Protein AF-A0AAE3KUB5-F1 (afdb_monomer_lite)

Structure (mmCIF, N/CA/C/O backbone):
data_AF-A0AAE3KUB5-F1
#
_entry.id   AF-A0AAE3KUB5-F1
#
loop_
_atom_site.group_PDB
_atom_site.id
_atom_site.type_symbol
_atom_site.label_atom_id
_atom_site.label_alt_id
_atom_site.label_comp_id
_atom_site.label_asym_id
_atom_site.label_entity_id
_atom_site.label_seq_id
_atom_site.pdbx_PDB_ins_code
_atom_site.Cartn_x
_atom_site.Cartn_y
_atom_site.Cartn_z
_atom_site.occupancy
_atom_site.B_iso_or_equiv
_atom_site.auth_seq_id
_atom_site.auth_comp_id
_atom_site.auth_asym_id
_atom_site.auth_atom_id
_atom_site.pdbx_PDB_model_num
ATOM 1 N N . MET A 1 1 ? 2.198 2.811 -78.003 1.00 44.25 1 MET A N 1
ATOM 2 C CA . MET A 1 1 ? 2.535 2.056 -76.777 1.00 44.25 1 MET A CA 1
ATOM 3 C C . MET A 1 1 ? 3.566 2.839 -75.983 1.00 44.25 1 MET A C 1
ATOM 5 O O . MET A 1 1 ? 4.734 2.754 -76.312 1.00 44.25 1 MET A O 1
ATOM 9 N N . TYR A 1 2 ? 3.145 3.592 -74.967 1.00 38.16 2 TYR A N 1
ATOM 10 C CA . TYR A 1 2 ? 4.014 4.020 -73.868 1.00 38.16 2 TYR A CA 1
ATOM 11 C C . TYR A 1 2 ? 3.177 3.952 -72.590 1.00 38.16 2 TYR A C 1
ATOM 13 O O . TYR A 1 2 ? 2.124 4.576 -72.492 1.00 38.16 2 TYR A O 1
ATOM 21 N N . LYS A 1 3 ? 3.598 3.066 -71.683 1.00 38.28 3 LYS A N 1
ATOM 22 C CA . LYS A 1 3 ? 2.998 2.820 -70.372 1.00 38.28 3 LYS A CA 1
ATOM 23 C C . LYS A 1 3 ? 3.464 3.927 -69.430 1.00 38.28 3 LYS A C 1
ATOM 25 O O . LYS A 1 3 ? 4.637 3.950 -69.069 1.00 38.28 3 LYS A O 1
ATOM 30 N N . THR A 1 4 ? 2.565 4.811 -69.021 1.00 48.47 4 THR A N 1
ATOM 31 C CA . THR A 1 4 ? 2.830 5.746 -67.923 1.00 48.47 4 THR A CA 1
ATOM 32 C C . THR A 1 4 ? 2.600 4.999 -66.612 1.00 48.47 4 THR A C 1
ATOM 34 O O . THR A 1 4 ? 1.474 4.629 -66.284 1.00 48.47 4 THR A O 1
ATOM 37 N N . LEU A 1 5 ? 3.692 4.694 -65.914 1.00 40.50 5 LEU A N 1
ATOM 38 C CA . LEU A 1 5 ? 3.698 4.005 -64.628 1.00 40.50 5 LEU A CA 1
ATOM 39 C C . LEU A 1 5 ? 3.257 4.999 -63.539 1.00 40.50 5 LEU A C 1
ATOM 41 O O . LEU A 1 5 ? 3.960 5.966 -63.257 1.00 40.50 5 LEU A O 1
ATOM 45 N N . ILE A 1 6 ? 2.080 4.778 -62.957 1.00 50.25 6 ILE A N 1
ATOM 46 C CA . ILE A 1 6 ? 1.570 5.537 -61.811 1.00 50.25 6 ILE A CA 1
ATOM 47 C C . ILE A 1 6 ? 2.275 5.001 -60.562 1.00 50.25 6 ILE A C 1
ATOM 49 O O . ILE A 1 6 ? 2.011 3.879 -60.132 1.00 50.25 6 ILE A O 1
ATOM 53 N N . VAL A 1 7 ? 3.183 5.788 -59.987 1.00 47.31 7 VAL A N 1
ATOM 54 C CA . VAL A 1 7 ? 3.780 5.500 -58.678 1.00 47.31 7 VAL A CA 1
ATOM 55 C C . VAL A 1 7 ? 2.83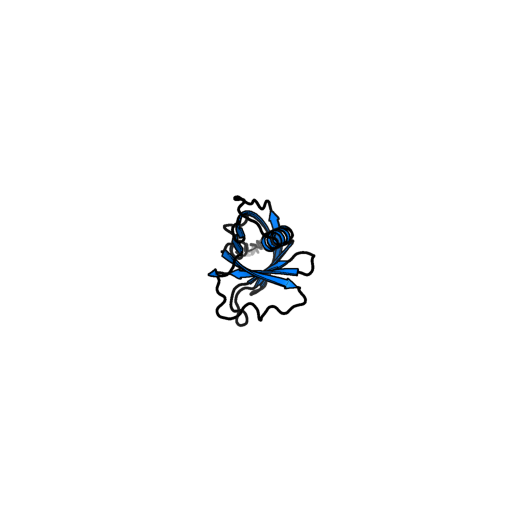9 6.052 -57.609 1.00 47.31 7 VAL A C 1
ATOM 57 O O . VAL A 1 7 ? 2.775 7.256 -57.376 1.00 47.31 7 VAL A O 1
ATOM 60 N N . PHE A 1 8 ? 2.070 5.157 -56.988 1.00 45.03 8 PHE A N 1
ATOM 61 C CA . PHE A 1 8 ? 1.286 5.437 -55.788 1.00 45.03 8 PHE A CA 1
ATOM 62 C C . PHE A 1 8 ? 2.235 5.575 -54.592 1.00 45.03 8 PHE A C 1
ATOM 64 O O . PHE A 1 8 ? 2.796 4.588 -54.117 1.00 45.03 8 PHE A O 1
ATOM 71 N N . LEU A 1 9 ? 2.406 6.800 -54.096 1.00 41.50 9 LEU A N 1
ATOM 72 C CA . LEU A 1 9 ? 3.071 7.075 -52.826 1.00 41.50 9 LEU A CA 1
ATOM 73 C C . LEU A 1 9 ? 2.014 6.992 -51.715 1.00 41.50 9 LEU A C 1
ATOM 75 O O . LEU A 1 9 ? 1.367 7.977 -51.367 1.00 41.50 9 LEU A O 1
ATOM 79 N N . VAL A 1 10 ? 1.783 5.786 -51.197 1.00 50.50 10 VAL A N 1
ATOM 80 C CA . VAL A 1 10 ? 0.995 5.599 -49.974 1.00 50.50 10 VAL A CA 1
ATOM 81 C C . VAL A 1 10 ? 1.926 5.913 -48.808 1.00 50.50 10 VAL A C 1
ATOM 83 O O . VAL A 1 10 ? 2.702 5.066 -48.370 1.00 50.50 10 VAL A O 1
ATOM 86 N N . LEU A 1 11 ? 1.881 7.158 -48.331 1.00 46.59 11 LEU A N 1
ATOM 87 C CA . LEU A 1 11 ? 2.395 7.515 -47.013 1.00 46.59 11 LEU A CA 1
ATOM 88 C C . LEU A 1 11 ? 1.528 6.783 -45.990 1.00 46.59 11 LEU A C 1
ATOM 90 O O . LEU A 1 11 ? 0.440 7.232 -45.630 1.00 46.59 11 LEU A O 1
ATOM 94 N N . GLY A 1 12 ? 2.000 5.600 -45.597 1.00 40.12 12 GLY A N 1
ATOM 95 C CA . GLY A 1 12 ? 1.472 4.849 -44.476 1.00 40.12 12 GLY A CA 1
ATOM 96 C C . GLY A 1 12 ? 1.503 5.745 -43.251 1.00 40.12 12 GLY A C 1
ATOM 97 O O . GLY A 1 12 ? 2.565 6.094 -42.741 1.00 40.12 12 GLY A O 1
ATOM 98 N N . VAL A 1 13 ? 0.314 6.148 -42.819 1.00 45.62 13 VAL A N 1
ATOM 99 C CA . VAL A 1 13 ? 0.082 6.737 -41.512 1.00 45.62 13 VAL A CA 1
ATOM 100 C C . VAL A 1 13 ? 0.491 5.654 -40.523 1.00 45.62 13 VAL A C 1
ATOM 102 O O . VAL A 1 13 ? -0.264 4.711 -40.291 1.00 45.62 13 VAL A O 1
ATOM 105 N N . PHE A 1 14 ? 1.719 5.730 -40.009 1.00 43.53 14 PHE A N 1
ATOM 106 C CA . PHE A 1 14 ? 2.108 4.974 -38.831 1.00 43.53 14 PHE A CA 1
ATOM 107 C C . PHE A 1 14 ? 1.199 5.468 -37.711 1.00 43.53 14 PHE A C 1
ATOM 109 O O . PHE A 1 14 ? 1.467 6.472 -37.053 1.00 43.53 14 PHE A O 1
ATOM 116 N N . ARG A 1 15 ? 0.066 4.784 -37.541 1.00 37.44 15 ARG A N 1
ATOM 117 C CA . ARG A 1 15 ? -0.596 4.731 -36.253 1.00 37.44 15 ARG A CA 1
ATOM 118 C C . ARG A 1 15 ? 0.463 4.179 -35.313 1.00 37.44 15 ARG A C 1
ATOM 120 O O . ARG A 1 15 ? 0.791 2.998 -35.371 1.00 37.44 15 ARG A O 1
ATOM 127 N N . CYS A 1 16 ? 1.040 5.053 -34.495 1.00 43.62 16 CYS A N 1
ATOM 128 C CA . CYS A 1 16 ? 1.481 4.639 -33.178 1.00 43.62 16 CYS A CA 1
ATOM 129 C C . CYS A 1 16 ? 0.221 4.125 -32.486 1.00 43.62 16 CYS A C 1
ATOM 131 O O . CYS A 1 16 ? -0.466 4.883 -31.802 1.00 43.62 16 CYS A O 1
ATOM 133 N N . ASP A 1 17 ? -0.112 2.855 -32.709 1.00 34.78 17 ASP A N 1
ATOM 134 C CA . ASP A 1 17 ? -0.811 2.095 -31.696 1.00 34.78 17 ASP A CA 1
ATOM 135 C C . ASP A 1 17 ? 0.137 2.152 -30.501 1.00 34.78 17 ASP A C 1
ATOM 137 O O . ASP A 1 17 ? 1.125 1.423 -30.420 1.00 34.78 17 ASP A O 1
ATOM 141 N N . ARG A 1 18 ? -0.096 3.127 -29.610 1.00 39.00 18 ARG A N 1
ATOM 142 C CA . ARG A 1 18 ? 0.307 2.967 -28.223 1.00 39.00 18 ARG A CA 1
ATOM 143 C C . ARG A 1 18 ? -0.350 1.660 -27.841 1.00 39.00 18 ARG A C 1
ATOM 145 O O . ARG A 1 18 ? -1.564 1.612 -27.675 1.00 39.00 18 ARG A O 1
ATOM 152 N N . THR A 1 19 ? 0.442 0.602 -27.779 1.00 35.44 19 THR A N 1
ATOM 153 C CA . THR A 1 19 ? 0.089 -0.556 -26.987 1.00 35.44 19 THR A CA 1
ATOM 154 C C . THR A 1 19 ? -0.254 0.036 -25.628 1.00 35.44 19 THR A C 1
ATOM 156 O O . THR A 1 19 ? 0.635 0.555 -24.952 1.00 35.44 19 THR A O 1
ATOM 159 N N . GLU A 1 20 ? -1.541 0.104 -25.288 1.00 35.31 20 GLU A N 1
ATOM 160 C CA . GLU A 1 20 ? -1.968 0.297 -23.911 1.00 35.31 20 GLU A CA 1
ATOM 161 C C . GLU A 1 20 ? -1.321 -0.859 -23.165 1.00 35.31 20 GLU A C 1
ATOM 163 O O . GLU A 1 20 ? -1.757 -2.010 -23.239 1.00 35.31 20 GLU A O 1
ATOM 168 N N . VAL A 1 21 ? -0.152 -0.581 -22.589 1.00 36.66 21 VAL A N 1
ATOM 169 C CA . VAL A 1 21 ? 0.556 -1.547 -21.778 1.00 36.66 21 VAL A CA 1
ATOM 170 C C . VAL A 1 21 ? -0.427 -1.908 -20.683 1.00 36.66 21 VAL A C 1
ATOM 172 O O . VAL A 1 21 ? -0.988 -1.038 -20.019 1.00 36.66 21 VAL A O 1
ATOM 175 N N . ILE A 1 22 ? -0.647 -3.207 -20.531 1.00 43.50 22 ILE A N 1
ATOM 176 C CA . ILE A 1 22 ? -1.536 -3.851 -19.566 1.00 43.50 22 ILE A CA 1
ATOM 177 C C . ILE A 1 22 ? -0.939 -3.685 -18.143 1.00 43.50 22 ILE A C 1
ATOM 179 O O . ILE A 1 22 ? -0.845 -4.627 -17.368 1.00 43.50 22 ILE A O 1
ATOM 183 N N . ALA A 1 23 ? -0.456 -2.489 -17.800 1.00 39.59 23 ALA A N 1
ATOM 184 C CA . ALA A 1 23 ? 0.108 -2.120 -16.507 1.00 39.59 23 ALA A CA 1
ATOM 185 C C . ALA A 1 23 ? -1.000 -1.811 -15.489 1.00 39.59 23 ALA A C 1
ATOM 187 O O . ALA A 1 23 ? -0.813 -2.020 -14.294 1.00 39.59 23 ALA A O 1
ATOM 188 N N . GLU A 1 24 ? -2.194 -1.442 -15.966 1.00 45.34 24 GLU A N 1
ATOM 189 C CA . GLU A 1 24 ? -3.406 -1.286 -15.148 1.00 45.34 24 GLU A CA 1
ATOM 190 C C . GLU A 1 24 ? -3.767 -2.582 -14.387 1.00 45.34 24 GLU A C 1
ATOM 192 O O . GLU A 1 24 ? -4.362 -2.537 -13.315 1.00 45.34 24 GLU A O 1
ATOM 197 N N . LYS A 1 25 ? -3.327 -3.754 -14.880 1.00 51.28 25 LYS A N 1
ATOM 198 C CA . LYS A 1 25 ? -3.496 -5.057 -14.204 1.00 51.28 25 LYS A CA 1
ATOM 199 C C . LYS A 1 25 ? -2.351 -5.437 -13.255 1.00 51.28 25 LYS A C 1
ATOM 201 O O . LYS A 1 25 ? -2.420 -6.491 -12.628 1.00 51.28 25 LYS A O 1
ATOM 206 N N . GLY A 1 26 ? -1.289 -4.634 -13.169 1.00 66.56 26 GLY A N 1
ATOM 207 C CA . GLY A 1 26 ? -0.116 -4.941 -12.345 1.00 66.56 26 GLY A CA 1
ATOM 208 C C . GLY A 1 26 ? -0.390 -4.802 -10.848 1.00 66.56 26 GLY A C 1
ATOM 209 O O . GLY A 1 26 ? 0.006 -5.666 -10.070 1.00 66.56 26 GLY A O 1
ATOM 210 N N . LEU A 1 27 ? -1.105 -3.742 -10.457 1.00 82.88 27 LEU A N 1
ATOM 211 C CA . LEU A 1 27 ? -1.421 -3.455 -9.055 1.00 82.88 27 LEU A CA 1
ATOM 212 C C . LEU A 1 27 ? -2.672 -4.178 -8.550 1.00 82.88 27 LEU A C 1
ATOM 214 O O . LEU A 1 27 ? -2.751 -4.419 -7.350 1.00 82.88 27 LEU A O 1
ATOM 218 N N . ALA A 1 28 ? -3.610 -4.528 -9.440 1.00 89.00 28 ALA A N 1
ATOM 219 C CA . ALA A 1 28 ? -4.928 -5.088 -9.124 1.00 89.00 28 ALA A CA 1
ATOM 220 C C . ALA A 1 28 ? -4.864 -6.522 -8.560 1.00 89.00 28 ALA A C 1
ATOM 222 O O . ALA A 1 28 ? -5.176 -7.496 -9.248 1.00 89.00 28 ALA A O 1
ATOM 223 N N . VAL A 1 29 ? -4.394 -6.641 -7.320 1.00 91.56 29 VAL A N 1
ATOM 224 C CA . VAL A 1 29 ? -4.216 -7.867 -6.539 1.00 91.56 29 VAL A CA 1
ATOM 225 C C . VAL A 1 29 ? -4.153 -7.545 -5.047 1.00 91.56 29 VAL A C 1
ATOM 227 O O . VAL A 1 29 ? -4.153 -6.385 -4.625 1.00 91.56 29 VAL A O 1
ATOM 230 N N . GLU A 1 30 ? -4.065 -8.600 -4.241 1.00 94.94 30 GLU A N 1
ATOM 231 C CA . GLU A 1 30 ? -3.828 -8.501 -2.811 1.00 94.94 30 GLU A CA 1
ATOM 232 C C . GLU A 1 30 ? -2.332 -8.331 -2.494 1.00 94.94 30 GLU A C 1
ATOM 234 O O . GLU A 1 30 ? -1.484 -9.135 -2.888 1.00 94.94 30 GLU A O 1
ATOM 239 N N . TRP A 1 31 ? -2.031 -7.293 -1.721 1.00 95.50 31 TRP A N 1
ATOM 240 C CA . TRP A 1 31 ? -0.708 -6.918 -1.243 1.00 95.50 31 TRP A CA 1
ATOM 241 C C . TRP A 1 31 ? -0.648 -7.025 0.276 1.00 95.50 31 TRP A C 1
ATOM 243 O O . TRP A 1 31 ? -1.489 -6.477 0.998 1.00 95.50 31 TRP A O 1
ATOM 253 N N . ARG A 1 32 ? 0.372 -7.721 0.774 1.00 95.25 32 ARG A N 1
ATOM 254 C CA . ARG A 1 32 ? 0.622 -7.936 2.201 1.00 95.25 32 ARG A CA 1
ATOM 255 C C . ARG A 1 32 ? 1.748 -7.038 2.670 1.00 95.25 32 ARG A C 1
ATOM 257 O O . ARG A 1 32 ? 2.838 -7.052 2.107 1.00 95.25 32 ARG A O 1
ATOM 264 N N . TYR A 1 33 ? 1.475 -6.252 3.701 1.00 94.50 33 TYR A N 1
ATOM 265 C CA . TYR A 1 33 ? 2.433 -5.312 4.259 1.00 94.50 33 TYR A CA 1
ATOM 266 C C . TYR A 1 33 ? 3.571 -6.031 4.980 1.00 94.50 33 TYR A C 1
ATOM 268 O O . TYR A 1 33 ? 3.339 -6.864 5.863 1.00 94.50 33 TYR A O 1
ATOM 276 N N . VAL A 1 34 ? 4.800 -5.671 4.626 1.00 91.31 34 VAL A N 1
ATOM 277 C CA . VAL A 1 34 ? 6.028 -6.177 5.243 1.00 91.31 34 VAL A CA 1
ATOM 278 C C . VAL A 1 34 ? 6.494 -5.232 6.346 1.00 91.31 34 VAL A C 1
AT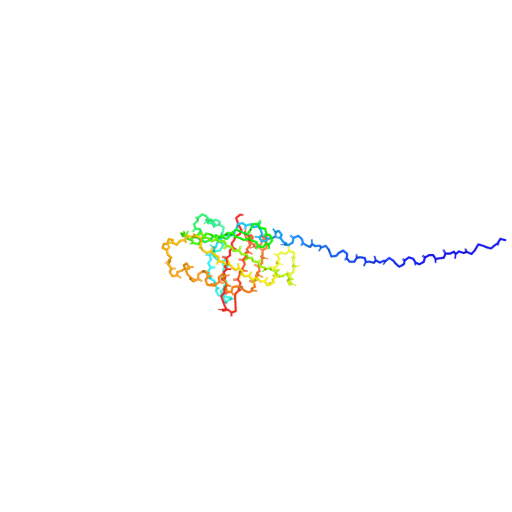OM 280 O O . VAL A 1 34 ? 6.793 -5.682 7.451 1.00 91.31 34 VAL A O 1
ATOM 283 N N . GLY A 1 35 ? 6.543 -3.928 6.065 1.00 90.06 35 GLY A N 1
ATOM 284 C CA . GLY A 1 35 ? 7.074 -2.943 7.001 1.00 90.06 35 GLY A CA 1
ATOM 285 C C . GLY A 1 35 ? 7.263 -1.553 6.396 1.00 90.06 35 GLY A C 1
ATOM 286 O O . GLY A 1 35 ? 7.081 -1.343 5.195 1.00 90.06 35 GLY A O 1
ATOM 287 N N . THR A 1 36 ? 7.646 -0.616 7.262 1.00 90.94 36 THR A N 1
ATOM 288 C CA . THR A 1 36 ? 8.105 0.723 6.892 1.00 90.94 36 THR A CA 1
ATOM 289 C C . THR A 1 36 ? 9.621 0.729 6.938 1.00 90.94 36 THR A C 1
ATOM 291 O O . THR A 1 36 ? 10.210 0.293 7.929 1.00 90.94 36 THR A O 1
ATOM 294 N N . PHE A 1 37 ? 10.250 1.259 5.899 1.00 88.88 37 PHE A N 1
ATOM 295 C CA . PHE A 1 37 ? 11.702 1.294 5.791 1.00 88.88 37 PHE A CA 1
ATOM 296 C C . PHE A 1 37 ? 12.170 2.669 5.333 1.00 88.88 37 PHE A C 1
ATOM 298 O O . PHE A 1 37 ? 11.465 3.373 4.616 1.00 88.88 37 PHE A O 1
ATOM 305 N N . SER A 1 38 ? 13.384 3.046 5.731 1.00 85.62 38 SER A N 1
ATOM 306 C CA . SER A 1 38 ? 14.057 4.216 5.169 1.00 85.62 38 SER A CA 1
ATOM 307 C C . SER A 1 38 ? 14.696 3.857 3.828 1.00 85.62 38 SER A C 1
ATOM 309 O O . SER A 1 38 ? 15.233 2.759 3.680 1.00 85.62 38 SER A O 1
ATOM 311 N N . HIS A 1 39 ? 14.735 4.795 2.877 1.00 79.38 39 HIS A N 1
ATOM 312 C CA . HIS A 1 39 ? 15.467 4.614 1.610 1.00 79.38 39 HIS A CA 1
ATOM 313 C C . HIS A 1 39 ? 16.978 4.385 1.791 1.00 79.38 39 HIS A C 1
ATOM 315 O O . HIS A 1 39 ? 17.658 3.995 0.847 1.00 79.38 39 HIS A O 1
ATOM 321 N N . LEU A 1 40 ? 17.511 4.627 2.992 1.00 77.19 40 LEU A N 1
ATOM 322 C CA . LEU A 1 40 ? 18.916 4.406 3.331 1.00 77.19 40 LEU A CA 1
ATOM 323 C C . LEU A 1 40 ? 19.217 2.971 3.797 1.00 77.19 40 LEU A C 1
ATOM 325 O O . LEU A 1 40 ? 20.379 2.647 4.036 1.00 77.19 40 LEU A O 1
ATOM 329 N N . VAL A 1 41 ? 18.196 2.127 3.975 1.00 68.81 41 VAL A N 1
ATOM 330 C CA . VAL A 1 41 ? 18.333 0.775 4.536 1.00 68.81 41 VAL A CA 1
ATOM 331 C C . VAL A 1 41 ? 18.124 -0.277 3.450 1.00 68.81 41 VAL A C 1
ATOM 333 O O . VAL A 1 41 ? 17.136 -0.234 2.718 1.00 68.81 41 VAL A O 1
ATOM 336 N N . ASP A 1 42 ? 19.033 -1.255 3.383 1.00 63.78 42 ASP A N 1
ATOM 337 C CA . ASP A 1 42 ? 18.847 -2.455 2.565 1.00 63.78 42 ASP A CA 1
ATOM 338 C C . ASP A 1 42 ? 17.839 -3.391 3.248 1.00 63.78 42 ASP A C 1
ATOM 340 O O . ASP A 1 42 ? 18.103 -3.969 4.306 1.00 63.78 42 ASP A O 1
ATOM 344 N N . TYR A 1 43 ? 16.650 -3.500 2.662 1.00 66.69 43 TYR A N 1
ATOM 345 C CA . TYR A 1 43 ? 15.529 -4.259 3.211 1.00 66.69 43 TYR A CA 1
ATOM 346 C C . TYR A 1 43 ? 15.519 -5.730 2.768 1.00 66.69 43 TYR A C 1
ATOM 348 O O . TYR A 1 43 ? 14.650 -6.489 3.204 1.00 66.69 43 TYR A O 1
ATOM 356 N N . LYS A 1 44 ? 16.482 -6.164 1.940 1.00 62.00 44 LYS A N 1
ATOM 357 C CA . LYS A 1 44 ? 16.528 -7.524 1.369 1.00 62.00 44 LYS A CA 1
ATOM 358 C C . LYS A 1 44 ? 16.506 -8.645 2.413 1.00 62.00 44 LYS A C 1
ATOM 360 O O . LYS A 1 44 ? 16.052 -9.743 2.121 1.00 62.00 44 LYS A O 1
ATOM 365 N N . 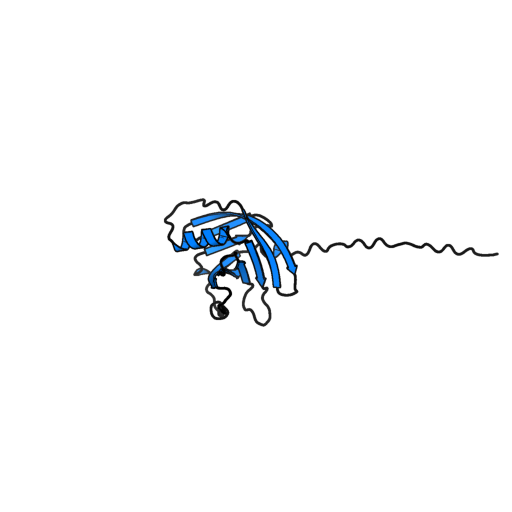CYS A 1 45 ? 16.919 -8.371 3.652 1.00 58.41 45 CYS A N 1
ATOM 366 C CA . CYS A 1 45 ? 16.869 -9.332 4.760 1.00 58.41 45 CYS A CA 1
ATOM 367 C C . CYS A 1 45 ? 15.478 -9.510 5.403 1.00 58.41 45 CYS A C 1
ATOM 369 O O . CYS A 1 45 ? 15.316 -10.399 6.236 1.00 58.41 45 CYS A O 1
ATOM 371 N N . PHE A 1 46 ? 14.490 -8.667 5.083 1.00 60.47 46 PHE A N 1
ATOM 372 C CA . PHE A 1 46 ? 13.144 -8.740 5.672 1.00 60.47 46 PHE A CA 1
ATOM 373 C C . PHE A 1 46 ? 12.163 -9.553 4.822 1.00 60.47 46 PHE A C 1
ATOM 375 O O . PHE A 1 46 ? 11.183 -10.079 5.351 1.00 60.47 46 PHE A O 1
ATOM 382 N N . ILE A 1 47 ? 12.444 -9.701 3.525 1.00 68.62 47 ILE A N 1
ATOM 383 C CA . ILE A 1 47 ? 11.682 -10.542 2.600 1.00 68.62 47 ILE A CA 1
ATOM 384 C C . ILE A 1 47 ? 12.477 -11.832 2.366 1.00 68.62 47 ILE A C 1
ATOM 386 O O . ILE A 1 47 ? 13.115 -12.026 1.337 1.00 68.62 47 ILE A O 1
ATOM 390 N N . CYS A 1 48 ? 12.478 -12.711 3.366 1.00 68.69 48 CYS A N 1
ATOM 391 C CA . CYS A 1 48 ? 13.101 -14.029 3.255 1.00 68.69 48 CYS A CA 1
ATOM 392 C C . CYS A 1 48 ? 12.171 -15.039 2.563 1.00 68.69 48 CYS A C 1
ATOM 394 O O . CYS A 1 48 ? 10.943 -14.886 2.542 1.00 68.69 48 CYS A O 1
ATOM 396 N N . ASP A 1 49 ? 12.756 -16.130 2.064 1.00 69.88 49 ASP A N 1
ATOM 397 C CA . ASP A 1 49 ? 11.994 -17.324 1.694 1.00 69.88 49 ASP A CA 1
ATOM 398 C C . ASP A 1 49 ? 11.146 -17.783 2.892 1.00 69.88 49 ASP A C 1
ATOM 400 O O . ASP A 1 49 ? 11.644 -17.913 4.012 1.00 69.88 49 ASP A O 1
ATOM 404 N N . GLY A 1 50 ? 9.849 -18.009 2.661 1.00 71.75 50 GLY A N 1
ATOM 405 C CA . GLY A 1 50 ? 8.905 -18.406 3.711 1.00 71.75 50 GLY A CA 1
ATOM 406 C C . GLY A 1 50 ? 8.241 -17.254 4.475 1.00 71.75 50 GLY A C 1
ATOM 407 O O . GLY A 1 50 ? 7.825 -17.455 5.617 1.00 71.75 50 GLY A O 1
ATOM 408 N N . TYR A 1 51 ? 8.119 -16.066 3.870 1.00 80.25 51 TYR A N 1
ATOM 409 C CA . TYR A 1 51 ? 7.287 -14.986 4.408 1.00 80.25 51 TYR A CA 1
ATOM 410 C C . TYR A 1 51 ? 5.855 -15.487 4.660 1.00 80.25 51 TYR A C 1
ATOM 412 O O . TYR A 1 51 ? 5.172 -15.983 3.764 1.00 80.25 51 TYR A O 1
ATOM 420 N N . ASP A 1 52 ? 5.405 -15.373 5.909 1.00 83.94 52 ASP A N 1
ATOM 421 C CA . ASP A 1 52 ? 4.088 -15.833 6.338 1.00 83.94 52 ASP A CA 1
ATOM 422 C C . ASP A 1 52 ? 3.048 -14.733 6.094 1.00 83.94 52 ASP A C 1
ATOM 424 O O . ASP A 1 52 ? 2.795 -13.885 6.954 1.00 83.94 52 ASP A O 1
ATOM 428 N N . PHE A 1 53 ? 2.454 -14.752 4.899 1.00 85.81 53 PHE A N 1
ATOM 429 C CA . PHE A 1 53 ? 1.443 -13.787 4.456 1.00 85.81 53 PHE A CA 1
ATOM 430 C C . PHE A 1 53 ? 0.277 -13.617 5.440 1.00 85.81 53 PHE A C 1
ATOM 432 O O . PHE A 1 53 ? -0.293 -12.527 5.539 1.00 85.81 53 PHE A O 1
ATOM 439 N N . GLU A 1 54 ? -0.066 -14.669 6.187 1.00 88.06 54 GLU A N 1
ATOM 440 C CA . GLU A 1 54 ? -1.175 -14.657 7.143 1.00 88.06 54 GLU A CA 1
ATOM 441 C C . GLU A 1 54 ? -0.838 -13.901 8.434 1.00 88.06 54 GLU A C 1
ATOM 443 O O . GLU A 1 54 ? -1.741 -13.475 9.153 1.00 88.06 54 GLU A O 1
ATOM 448 N N . LYS A 1 55 ? 0.449 -13.673 8.725 1.00 87.75 55 LYS A N 1
ATOM 449 C CA . LYS A 1 55 ? 0.879 -12.829 9.852 1.00 87.75 55 LYS A CA 1
ATOM 450 C C . LYS A 1 55 ? 0.857 -11.338 9.536 1.00 87.75 55 LYS A C 1
ATOM 452 O O . LYS A 1 55 ? 0.970 -10.529 10.461 1.00 87.75 55 LYS A O 1
ATOM 457 N N . SER A 1 56 ? 0.731 -10.961 8.265 1.00 91.19 56 SER A N 1
ATOM 458 C CA . SER A 1 56 ? 0.645 -9.554 7.891 1.00 91.19 56 SER A CA 1
ATOM 459 C C . SER A 1 56 ? -0.650 -8.950 8.429 1.00 91.19 56 SER A C 1
ATOM 461 O O . SER A 1 56 ? -1.751 -9.350 8.049 1.00 91.19 56 SER A O 1
ATOM 463 N N . LYS A 1 57 ? -0.514 -7.975 9.332 1.00 92.06 57 LYS A N 1
ATOM 464 C CA . LYS A 1 57 ? -1.660 -7.278 9.930 1.00 92.06 57 LYS A CA 1
ATOM 465 C C . LYS A 1 57 ? -2.326 -6.313 8.958 1.00 92.06 57 LYS A C 1
ATOM 467 O O . LYS A 1 57 ? -3.497 -6.000 9.156 1.00 92.06 57 LYS A O 1
ATOM 472 N N . TYR A 1 58 ? -1.588 -5.813 7.965 1.00 96.69 58 TYR A N 1
ATOM 473 C CA . TYR A 1 58 ? -2.081 -4.803 7.034 1.00 96.69 58 TYR A CA 1
ATOM 474 C C . TYR A 1 58 ? -2.110 -5.370 5.615 1.00 96.69 58 TYR A C 1
ATOM 476 O O . TYR A 1 58 ? -1.116 -5.881 5.103 1.00 96.69 58 TYR A O 1
ATOM 484 N N . VAL A 1 59 ? -3.277 -5.294 4.988 1.00 97.19 59 VAL A N 1
ATOM 485 C CA . VAL A 1 59 ? -3.561 -5.885 3.682 1.00 97.19 59 VAL A CA 1
ATOM 486 C C . VAL A 1 59 ? -4.267 -4.848 2.835 1.00 97.19 59 VAL A C 1
ATOM 488 O O . VAL A 1 59 ? -5.284 -4.305 3.265 1.00 97.19 59 VAL A O 1
ATOM 491 N N . ILE A 1 60 ? -3.760 -4.611 1.631 1.00 97.38 60 ILE A N 1
ATOM 492 C CA . ILE A 1 60 ? -4.418 -3.777 0.626 1.00 97.38 60 ILE A CA 1
ATOM 493 C C . ILE A 1 60 ? -4.786 -4.672 -0.548 1.00 97.38 60 ILE A C 1
ATOM 495 O O . ILE A 1 60 ? -3.952 -5.418 -1.045 1.00 97.38 60 ILE A O 1
ATOM 499 N N . ASN A 1 61 ? -6.035 -4.619 -0.985 1.00 96.56 61 ASN A N 1
ATOM 500 C CA . ASN A 1 61 ? -6.507 -5.351 -2.149 1.00 96.56 61 ASN A CA 1
ATOM 501 C C . ASN A 1 61 ? -7.030 -4.351 -3.175 1.00 96.56 61 ASN A C 1
ATOM 503 O O . ASN A 1 61 ? -8.127 -3.811 -2.998 1.00 96.56 61 ASN A O 1
ATOM 507 N N . PHE A 1 62 ? -6.228 -4.089 -4.206 1.00 94.12 62 PHE A N 1
ATOM 508 C CA . PHE A 1 62 ? -6.629 -3.265 -5.344 1.00 94.12 62 PHE A CA 1
ATOM 509 C C . PHE A 1 62 ? -7.512 -4.122 -6.255 1.00 94.12 62 PHE A C 1
ATOM 511 O O . PHE A 1 62 ? -7.097 -5.183 -6.718 1.00 94.12 62 PHE A O 1
ATOM 518 N N . LEU A 1 63 ? -8.761 -3.703 -6.447 1.00 87.69 63 LEU A N 1
ATOM 519 C CA . LEU A 1 63 ? -9.798 -4.531 -7.071 1.00 87.69 63 LEU A CA 1
ATOM 520 C C . LEU A 1 63 ? -9.871 -4.331 -8.588 1.00 87.69 63 LEU A C 1
ATOM 522 O O . LEU A 1 63 ? -10.096 -5.280 -9.337 1.00 87.69 63 LEU A O 1
ATOM 526 N N . ASP A 1 64 ? -9.713 -3.086 -9.020 1.00 80.88 64 ASP A N 1
ATOM 527 C CA . ASP A 1 64 ? -9.765 -2.619 -10.402 1.00 80.88 64 ASP A CA 1
ATOM 528 C C . ASP A 1 64 ? -8.789 -1.441 -10.567 1.00 80.88 64 ASP A C 1
ATOM 530 O O . ASP A 1 64 ? -7.922 -1.251 -9.721 1.00 80.88 64 ASP A O 1
ATOM 534 N N . ALA A 1 65 ? -8.904 -0.668 -11.650 1.00 75.12 65 ALA A N 1
ATOM 535 C CA . ALA A 1 65 ? -7.986 0.427 -11.957 1.00 75.12 65 ALA A CA 1
ATOM 536 C C . ALA A 1 65 ? -7.981 1.568 -10.925 1.00 75.12 65 ALA A C 1
ATOM 538 O O . ALA A 1 65 ? -7.025 2.342 -10.900 1.00 75.12 65 ALA A O 1
ATOM 539 N N . ASN A 1 66 ? -9.038 1.714 -10.119 1.00 87.44 66 ASN A N 1
ATOM 540 C CA . ASN A 1 66 ? -9.230 2.911 -9.307 1.00 87.44 66 ASN A CA 1
ATOM 541 C C . ASN A 1 66 ? -9.802 2.673 -7.910 1.00 87.44 66 ASN A C 1
ATOM 543 O O . ASN A 1 66 ? -9.952 3.645 -7.182 1.00 87.44 66 ASN A O 1
ATOM 547 N N . ASN A 1 67 ? -10.092 1.438 -7.498 1.00 93.69 67 ASN A N 1
ATOM 548 C CA . ASN A 1 67 ? -10.645 1.126 -6.181 1.00 93.69 67 ASN A CA 1
ATOM 549 C C . ASN A 1 67 ? -9.808 0.098 -5.421 1.00 93.69 67 ASN A C 1
ATOM 551 O O . ASN A 1 67 ? -9.258 -0.853 -5.984 1.00 93.69 67 ASN A O 1
ATOM 555 N N . TYR A 1 68 ? -9.803 0.224 -4.096 1.00 95.94 68 TYR A N 1
ATOM 556 C CA . TYR A 1 68 ? -9.218 -0.775 -3.213 1.00 95.94 68 TYR A CA 1
ATOM 557 C C . TYR A 1 68 ? -10.040 -0.999 -1.947 1.00 95.94 68 TYR A C 1
ATOM 559 O O . TYR A 1 68 ? -10.841 -0.171 -1.505 1.00 95.94 68 TYR A O 1
ATOM 567 N N . THR A 1 69 ? -9.784 -2.143 -1.322 1.00 97.56 69 THR A N 1
ATOM 568 C CA . THR A 1 69 ? -10.166 -2.417 0.065 1.00 97.56 69 THR A CA 1
ATOM 569 C C . THR A 1 69 ? -8.919 -2.565 0.918 1.00 97.56 69 THR A C 1
ATOM 571 O O . THR A 1 69 ? -7.867 -2.976 0.432 1.00 97.56 69 THR A O 1
ATOM 574 N N . ALA A 1 70 ? -9.028 -2.204 2.191 1.00 97.19 70 ALA A N 1
ATOM 575 C CA . ALA A 1 70 ? -7.932 -2.262 3.142 1.00 97.19 70 ALA A CA 1
ATOM 576 C C . ALA A 1 70 ? -8.380 -3.002 4.401 1.00 97.19 70 ALA A C 1
ATOM 578 O O . ALA A 1 70 ? -9.450 -2.729 4.940 1.00 97.19 70 ALA A O 1
ATOM 579 N N . ASN A 1 71 ? -7.551 -3.909 4.902 1.00 96.88 71 ASN A N 1
ATOM 580 C CA . ASN A 1 71 ? -7.645 -4.407 6.268 1.00 96.88 71 ASN A CA 1
ATOM 581 C C . ASN A 1 71 ? -6.407 -3.914 7.005 1.00 96.88 71 ASN A C 1
ATOM 583 O O . ASN A 1 71 ? -5.300 -4.317 6.671 1.00 96.88 71 ASN A O 1
ATOM 587 N N . ILE A 1 72 ? -6.585 -3.026 7.975 1.00 95.62 72 ILE A N 1
ATOM 588 C CA . ILE A 1 72 ? -5.503 -2.436 8.762 1.00 95.62 72 ILE A CA 1
ATOM 589 C C . ILE A 1 72 ? -5.706 -2.932 10.188 1.00 95.62 72 ILE A C 1
ATOM 591 O O . ILE A 1 72 ? -6.438 -2.330 10.975 1.00 95.62 72 ILE A O 1
ATOM 595 N N . ASN A 1 73 ? -5.134 -4.099 10.491 1.00 94.31 73 ASN A N 1
ATOM 596 C CA . ASN A 1 73 ? -5.340 -4.817 11.743 1.00 94.31 73 ASN A CA 1
ATOM 597 C C . ASN A 1 73 ? -6.835 -5.128 11.962 1.00 94.31 73 ASN A C 1
ATOM 599 O O . ASN A 1 73 ? -7.382 -6.002 11.290 1.00 94.31 73 ASN A O 1
ATOM 603 N N . LEU A 1 74 ? -7.515 -4.422 12.873 1.00 93.56 74 LEU A N 1
ATOM 604 C CA . LEU A 1 74 ? -8.952 -4.598 13.127 1.00 93.56 74 LEU A CA 1
ATOM 605 C C . LEU A 1 74 ? -9.828 -3.667 12.270 1.00 93.56 74 LEU A C 1
ATOM 607 O O . LEU A 1 74 ? -11.043 -3.873 12.169 1.00 93.56 74 LEU A O 1
ATOM 611 N N . LEU A 1 75 ? -9.231 -2.647 11.656 1.00 94.81 75 LEU A N 1
ATOM 612 C CA . LEU A 1 75 ? -9.919 -1.681 10.811 1.00 94.81 75 LEU A CA 1
ATOM 613 C C . LEU A 1 75 ? -10.142 -2.264 9.412 1.00 94.81 75 LEU A C 1
ATOM 615 O O . LEU A 1 75 ? -9.274 -2.917 8.838 1.00 94.81 75 LEU A O 1
ATOM 619 N N . ARG A 1 76 ? -11.310 -1.987 8.847 1.00 96.69 76 ARG A N 1
ATOM 620 C CA . ARG A 1 76 ? -11.705 -2.283 7.474 1.00 96.69 76 ARG A CA 1
ATOM 621 C C . ARG A 1 76 ? -11.947 -0.963 6.774 1.00 96.69 76 ARG A C 1
ATOM 623 O O . ARG A 1 76 ? -12.763 -0.155 7.218 1.00 96.69 76 ARG A O 1
ATOM 630 N N . GLY A 1 77 ? -11.249 -0.765 5.674 1.00 96.12 77 GLY A N 1
ATOM 631 C CA . GLY A 1 77 ? -11.331 0.422 4.853 1.00 96.12 77 GLY A CA 1
ATOM 632 C C . GLY A 1 77 ? -11.658 0.098 3.407 1.00 96.12 77 GLY A C 1
ATOM 633 O O . GLY A 1 77 ? -11.535 -1.037 2.941 1.00 96.12 77 GLY A O 1
ATOM 634 N N . LYS A 1 78 ? -12.057 1.137 2.695 1.00 97.31 78 LYS A N 1
ATOM 635 C CA . LYS A 1 78 ? -12.084 1.181 1.237 1.00 97.31 78 LYS A CA 1
ATOM 636 C C . LYS A 1 78 ? -11.598 2.548 0.793 1.00 97.31 78 LYS A C 1
ATOM 638 O O . LYS A 1 78 ? -11.700 3.501 1.562 1.00 97.31 78 LYS A O 1
ATOM 643 N N . GLY A 1 79 ? -11.127 2.646 -0.431 1.00 96.62 79 GLY A N 1
ATOM 644 C CA . GLY A 1 79 ? -10.758 3.922 -1.012 1.00 96.62 79 GLY A CA 1
ATOM 645 C C . GLY A 1 79 ? -10.625 3.811 -2.512 1.00 96.62 79 GLY A C 1
ATOM 646 O O . GLY A 1 79 ? -10.834 2.748 -3.103 1.00 96.62 79 GLY A O 1
ATOM 647 N N . GLU A 1 80 ? -10.274 4.937 -3.094 1.00 95.62 80 GLU A N 1
ATOM 648 C CA . GLU A 1 80 ? -9.950 5.083 -4.495 1.00 95.62 80 GLU A CA 1
ATOM 649 C C . GLU A 1 80 ? -8.452 5.353 -4.632 1.00 95.62 80 GLU A C 1
ATOM 651 O O . GLU A 1 80 ? -7.789 5.791 -3.693 1.00 95.62 80 GLU A O 1
ATOM 656 N N . TYR A 1 81 ? -7.885 5.091 -5.797 1.00 94.00 81 TYR A N 1
ATOM 657 C CA . TYR A 1 81 ? -6.500 5.445 -6.061 1.00 94.00 81 TYR A CA 1
ATOM 658 C C . TYR A 1 81 ? -6.312 5.856 -7.514 1.00 94.00 81 TYR A C 1
ATOM 660 O O . TYR A 1 81 ? -7.098 5.497 -8.389 1.00 94.00 81 TYR A O 1
ATOM 668 N N . SER A 1 82 ? -5.262 6.628 -7.755 1.00 92.25 82 SER A N 1
ATOM 669 C CA . SER A 1 82 ? -4.831 7.027 -9.088 1.00 92.25 82 SER A CA 1
ATOM 670 C C . SER A 1 82 ? -3.350 6.727 -9.246 1.00 92.25 82 SER A C 1
ATOM 672 O O . SER A 1 82 ? -2.564 6.917 -8.316 1.00 92.25 82 SER A O 1
ATOM 674 N N . VAL A 1 83 ? -2.963 6.254 -10.427 1.00 91.06 83 VAL A N 1
ATOM 675 C CA . VAL A 1 83 ? -1.563 6.031 -10.784 1.00 91.06 83 VAL A CA 1
ATOM 676 C C . VAL A 1 83 ? -1.248 6.637 -12.136 1.00 91.06 83 VAL A C 1
ATOM 678 O O . VAL A 1 83 ? -2.077 6.633 -13.046 1.00 91.06 83 VAL A O 1
ATOM 681 N N . SER A 1 84 ? -0.021 7.124 -12.284 1.00 89.94 84 SER A N 1
ATOM 682 C CA . SER A 1 84 ? 0.551 7.420 -13.593 1.00 89.94 84 SER A CA 1
ATOM 683 C C . SER A 1 84 ? 1.864 6.668 -13.739 1.00 89.94 84 SER A C 1
ATOM 685 O O . SER A 1 84 ? 2.614 6.531 -12.777 1.00 89.94 84 SER A O 1
ATOM 687 N N . PHE A 1 85 ? 2.110 6.127 -14.928 1.00 88.38 85 PHE A N 1
ATOM 688 C CA . PHE A 1 85 ? 3.314 5.357 -15.218 1.00 88.38 85 PHE A CA 1
ATOM 689 C C . PHE A 1 85 ? 4.362 6.283 -15.833 1.00 88.38 85 PHE A C 1
ATOM 691 O O . PHE A 1 85 ? 4.094 6.928 -16.849 1.00 88.38 85 PHE A O 1
ATOM 698 N N . GLU A 1 86 ? 5.541 6.342 -15.221 1.00 84.19 86 GLU A N 1
ATOM 699 C CA . GLU A 1 86 ? 6.661 7.176 -15.671 1.00 84.19 86 GLU A CA 1
ATOM 700 C C . GLU A 1 86 ? 7.767 6.326 -16.299 1.00 84.19 86 GLU A C 1
ATOM 702 O O . GLU A 1 86 ? 8.260 6.660 -17.377 1.00 84.19 86 GLU A O 1
ATOM 707 N N . ASP A 1 87 ? 8.110 5.203 -15.661 1.00 78.06 87 ASP A N 1
ATOM 708 C CA . ASP A 1 87 ? 9.080 4.233 -16.165 1.00 78.06 87 ASP A CA 1
ATOM 709 C C . ASP A 1 87 ? 8.464 2.830 -16.195 1.00 78.06 87 ASP A C 1
ATOM 711 O O . ASP A 1 87 ? 7.721 2.411 -15.305 1.00 78.06 87 ASP A O 1
ATOM 715 N N . THR A 1 88 ? 8.729 2.100 -17.270 1.00 75.44 88 THR A N 1
ATOM 716 C CA . THR A 1 88 ? 8.228 0.742 -17.486 1.00 75.44 88 THR A CA 1
ATOM 717 C C . THR A 1 88 ? 9.342 -0.075 -18.123 1.00 75.44 88 THR A C 1
ATOM 719 O O . THR A 1 88 ? 9.463 -0.164 -19.346 1.00 75.44 88 THR A O 1
ATOM 722 N N . GLY A 1 89 ? 10.180 -0.655 -17.271 1.00 74.81 89 GLY A N 1
ATOM 723 C CA . GLY A 1 89 ? 11.164 -1.660 -17.645 1.00 74.81 89 GLY A CA 1
ATOM 724 C C . GLY A 1 89 ? 10.567 -3.069 -17.657 1.00 74.81 89 GLY A C 1
ATOM 725 O O . GLY A 1 89 ? 9.424 -3.291 -17.266 1.00 74.81 89 GLY A O 1
ATOM 726 N N . ASN A 1 90 ? 11.372 -4.047 -18.081 1.00 73.44 90 ASN A N 1
ATOM 727 C CA . ASN A 1 90 ? 10.939 -5.449 -18.153 1.00 73.44 90 ASN A CA 1
ATOM 728 C C . ASN A 1 90 ? 10.612 -6.065 -16.779 1.00 73.44 90 ASN A C 1
ATOM 730 O O . ASN A 1 90 ? 9.824 -7.001 -16.723 1.00 73.44 90 ASN A O 1
ATOM 734 N N . GLU A 1 91 ? 11.221 -5.570 -15.698 1.00 81.50 91 GLU A N 1
ATOM 735 C CA . GLU A 1 91 ? 11.074 -6.125 -14.338 1.00 81.50 91 GLU A CA 1
ATOM 736 C C . GLU A 1 91 ? 10.659 -5.071 -13.300 1.00 81.50 91 GLU A C 1
ATOM 738 O O . GLU A 1 91 ? 10.229 -5.423 -12.206 1.00 81.50 91 GLU A O 1
ATOM 743 N N . THR A 1 92 ? 10.744 -3.782 -13.642 1.00 86.94 92 THR A N 1
ATOM 744 C CA . THR A 1 92 ? 10.450 -2.673 -12.728 1.00 86.94 92 THR A CA 1
ATOM 745 C C . THR A 1 92 ? 9.530 -1.673 -13.407 1.00 86.94 92 THR A C 1
ATOM 747 O O . THR A 1 92 ? 9.799 -1.235 -14.524 1.00 86.94 92 THR A O 1
ATOM 750 N N . ILE A 1 93 ? 8.462 -1.292 -12.714 1.00 89.50 93 ILE A N 1
ATOM 751 C CA . ILE A 1 93 ? 7.501 -0.272 -13.134 1.00 89.50 93 ILE A CA 1
ATOM 752 C C . ILE A 1 93 ? 7.435 0.780 -12.032 1.00 89.50 93 ILE A C 1
ATOM 754 O O . ILE A 1 93 ? 7.324 0.428 -10.860 1.00 89.50 93 ILE A O 1
ATOM 758 N N . SER A 1 94 ? 7.475 2.061 -12.376 1.00 91.19 94 SER A N 1
ATOM 759 C CA . SER A 1 94 ? 7.355 3.139 -11.394 1.00 91.19 94 SER A CA 1
ATOM 760 C C . SER A 1 94 ? 6.569 4.327 -11.932 1.00 91.19 94 SER A C 1
ATOM 762 O O . SER A 1 94 ? 6.355 4.484 -13.139 1.00 91.19 94 SER A O 1
ATOM 764 N N . GLY A 1 95 ? 6.123 5.168 -11.006 1.00 91.62 95 GLY A N 1
ATOM 765 C CA . GLY A 1 95 ? 5.508 6.448 -11.316 1.00 91.62 95 GLY A CA 1
ATOM 766 C C . GLY A 1 95 ? 4.763 7.022 -10.120 1.00 91.62 95 GLY A C 1
ATOM 767 O O . GLY A 1 95 ? 5.098 6.729 -8.968 1.00 91.62 95 GLY A O 1
ATOM 768 N N . THR A 1 96 ? 3.756 7.851 -10.379 1.00 93.19 96 THR A N 1
ATOM 769 C CA . THR A 1 96 ? 3.004 8.520 -9.314 1.00 93.19 96 THR A CA 1
ATOM 770 C C . THR A 1 96 ? 1.922 7.616 -8.749 1.00 93.19 96 THR A C 1
ATOM 772 O O . THR A 1 96 ? 1.286 6.855 -9.477 1.00 93.19 96 THR A O 1
ATOM 775 N N . PHE A 1 97 ? 1.664 7.759 -7.457 1.00 93.44 97 PHE A N 1
ATOM 776 C CA . PHE A 1 97 ? 0.553 7.131 -6.758 1.00 93.44 97 PHE A CA 1
ATOM 777 C C . PHE A 1 97 ? -0.170 8.199 -5.953 1.00 93.44 97 PHE A C 1
ATOM 779 O O . PHE A 1 97 ? 0.470 9.007 -5.290 1.00 93.44 97 PHE A O 1
ATOM 786 N N . GLU A 1 98 ? -1.492 8.200 -6.002 1.00 94.12 98 GLU A N 1
ATOM 787 C CA . GLU A 1 98 ? -2.316 9.061 -5.170 1.00 94.12 98 GLU A CA 1
ATOM 788 C C . GLU A 1 98 ? -3.406 8.217 -4.522 1.00 94.12 98 GLU A C 1
ATOM 790 O O . GLU A 1 98 ? -4.174 7.533 -5.203 1.00 94.12 98 GLU A O 1
ATOM 795 N N . ASN A 1 99 ? -3.465 8.267 -3.195 1.00 94.25 99 ASN A N 1
ATOM 796 C CA . ASN A 1 99 ? -4.545 7.669 -2.434 1.00 94.25 99 ASN A CA 1
ATOM 797 C C . ASN A 1 99 ? -5.696 8.668 -2.314 1.00 94.25 99 ASN A C 1
ATOM 799 O O . ASN A 1 99 ? -5.536 9.759 -1.767 1.00 94.25 99 ASN A O 1
ATOM 803 N N . LEU A 1 100 ? -6.865 8.277 -2.801 1.00 92.88 100 LEU A N 1
ATOM 804 C CA . LEU A 1 100 ? -8.058 9.098 -2.834 1.00 92.88 100 LEU A CA 1
ATOM 805 C C . LEU A 1 100 ? -9.095 8.521 -1.867 1.00 92.88 100 LEU A C 1
ATOM 807 O O . LEU A 1 100 ? -9.443 7.344 -1.907 1.00 92.88 100 LEU A O 1
ATOM 811 N N . ASN A 1 101 ? -9.657 9.369 -1.008 1.00 90.44 101 ASN A N 1
ATOM 812 C CA . ASN A 1 101 ? -10.871 9.044 -0.254 1.00 90.44 101 ASN A CA 1
ATOM 813 C C . ASN A 1 101 ? -10.801 7.761 0.610 1.00 90.44 101 ASN A C 1
ATOM 815 O O . ASN A 1 101 ? -11.794 7.032 0.692 1.00 90.44 101 ASN A O 1
ATOM 819 N N . LEU A 1 102 ? -9.675 7.478 1.287 1.00 94.62 102 LEU A N 1
ATOM 820 C CA . LEU A 1 102 ? -9.620 6.384 2.268 1.00 94.62 102 LEU A CA 1
ATOM 821 C C . LEU A 1 102 ? -10.717 6.566 3.331 1.00 94.62 102 LEU A C 1
ATOM 823 O O . LEU A 1 102 ? -10.696 7.495 4.138 1.00 94.62 102 LEU A O 1
ATOM 827 N N . GLN A 1 103 ? -11.666 5.636 3.355 1.00 96.06 103 GLN A N 1
ATOM 828 C CA . GLN A 1 103 ? -12.769 5.596 4.299 1.00 96.06 103 GLN A CA 1
ATOM 829 C C . GLN A 1 103 ? -12.670 4.351 5.176 1.00 96.06 103 GLN A C 1
ATOM 831 O O . GLN A 1 103 ? -12.800 3.224 4.698 1.00 96.06 103 GLN A O 1
ATOM 836 N N . ILE A 1 104 ? -12.549 4.562 6.485 1.00 95.81 104 ILE A N 1
ATOM 837 C CA . ILE A 1 104 ? -12.650 3.505 7.491 1.00 95.81 104 ILE A CA 1
ATOM 838 C C . ILE A 1 104 ? -14.129 3.219 7.794 1.00 95.81 104 ILE A C 1
ATOM 840 O O . ILE A 1 104 ? -14.884 4.099 8.213 1.00 95.81 104 ILE A O 1
ATOM 844 N N . LEU A 1 105 ? -14.554 1.979 7.549 1.00 95.25 105 LEU A N 1
ATOM 845 C CA . LEU A 1 105 ? -15.956 1.539 7.569 1.00 95.25 105 LEU A CA 1
ATOM 846 C C . LEU A 1 105 ? -16.415 1.058 8.945 1.00 95.25 105 LEU A C 1
ATOM 848 O O . LEU A 1 105 ? -17.610 1.014 9.233 1.00 95.25 105 LEU A O 1
ATOM 852 N N . ASN A 1 106 ? -15.470 0.687 9.799 1.00 90.56 106 ASN A N 1
ATOM 853 C CA . ASN A 1 106 ? -15.702 0.270 11.170 1.00 90.56 106 ASN A CA 1
ATOM 854 C C . ASN A 1 106 ? -14.690 0.965 12.081 1.00 90.56 106 ASN A C 1
ATOM 856 O O . ASN A 1 106 ? -13.536 1.137 11.718 1.00 90.56 106 ASN A O 1
ATOM 860 N N . LYS A 1 107 ? -15.106 1.321 13.296 1.00 79.31 107 LYS A N 1
ATOM 861 C CA . LYS A 1 107 ? -14.212 1.912 14.301 1.00 79.31 107 LYS A CA 1
ATOM 862 C C . LYS A 1 107 ? -14.042 0.993 15.512 1.00 79.31 107 LYS A C 1
ATOM 864 O O . LYS A 1 107 ? -14.525 1.326 16.594 1.00 79.31 107 LYS A O 1
ATOM 869 N N . PRO A 1 108 ? -13.438 -0.199 15.357 1.00 82.25 108 PRO A N 1
ATOM 870 C CA . PRO A 1 108 ? -12.881 -0.898 16.501 1.00 82.25 108 PRO A CA 1
ATOM 871 C C . PRO A 1 108 ? -11.673 -0.118 17.041 1.00 82.25 108 PRO A C 1
ATOM 873 O O . PRO A 1 108 ? -11.350 0.971 16.573 1.00 82.25 108 PRO A O 1
ATOM 876 N N . TYR A 1 109 ? -11.023 -0.671 18.060 1.00 88.75 109 TYR A N 1
ATOM 877 C CA . TYR A 1 109 ? -9.805 -0.101 18.621 1.00 88.75 109 TYR A CA 1
ATOM 878 C C . TYR A 1 109 ? -8.726 0.104 17.541 1.00 88.75 109 TYR A C 1
ATOM 880 O O . TYR A 1 109 ? -8.384 -0.838 16.828 1.00 88.75 109 TYR A O 1
ATOM 888 N N . GLU A 1 110 ? -8.203 1.327 17.465 1.00 92.62 110 GLU A N 1
ATOM 889 C CA . GLU A 1 110 ? -7.095 1.754 16.610 1.00 92.62 110 GLU A CA 1
ATOM 890 C C . GLU A 1 110 ? -5.891 2.061 17.504 1.00 92.62 110 GLU A C 1
ATOM 892 O O . GLU A 1 110 ? -6.015 2.799 18.487 1.00 92.62 110 GLU A O 1
ATOM 897 N N . ASN A 1 111 ? -4.736 1.474 17.189 1.00 94.38 111 ASN A N 1
ATOM 898 C CA . ASN A 1 111 ? -3.488 1.765 17.891 1.00 94.38 111 ASN A CA 1
ATOM 899 C C . ASN A 1 111 ? -2.606 2.753 17.098 1.00 94.38 111 ASN A C 1
ATOM 901 O O . ASN A 1 111 ? -2.882 3.080 15.948 1.00 94.38 111 ASN A O 1
ATOM 905 N N . GLN A 1 112 ? -1.513 3.208 17.714 1.00 94.94 112 GLN A N 1
ATOM 906 C CA . GLN A 1 112 ? -0.602 4.187 17.112 1.00 94.94 112 GLN A CA 1
ATOM 907 C C . GLN A 1 112 ? 0.039 3.717 15.793 1.00 94.94 112 GLN A C 1
ATOM 909 O O . GLN A 1 112 ? 0.213 4.527 14.883 1.00 94.94 112 GLN A O 1
ATOM 914 N N . GLU A 1 113 ? 0.376 2.432 15.668 1.00 93.75 113 GLU A N 1
ATOM 915 C CA . GLU A 1 113 ? 0.942 1.862 14.439 1.00 93.75 113 GLU A CA 1
ATOM 916 C C . GLU A 1 113 ? -0.102 1.801 13.319 1.00 93.75 113 GLU A C 1
ATOM 918 O O . GLU A 1 113 ? 0.232 2.047 12.160 1.00 93.75 113 GLU A O 1
ATOM 923 N N . ASP A 1 114 ? -1.366 1.529 13.661 1.00 95.06 114 ASP A N 1
ATOM 924 C CA . ASP A 1 114 ? -2.480 1.556 12.709 1.00 95.06 114 ASP A CA 1
ATOM 925 C C . ASP A 1 114 ? -2.667 2.9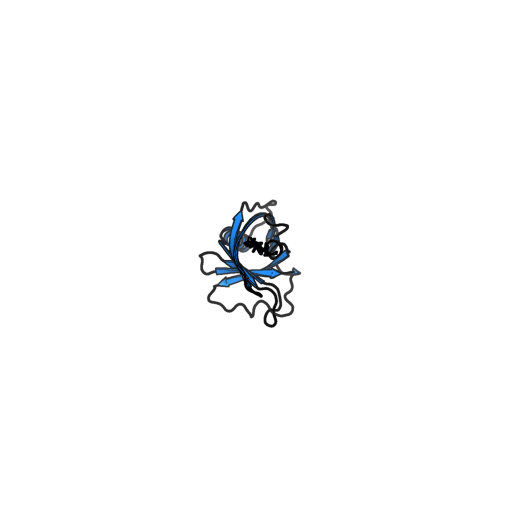88 12.161 1.00 95.06 114 ASP A C 1
ATOM 927 O O . ASP A 1 114 ? -2.814 3.180 10.950 1.00 95.06 114 ASP A O 1
ATOM 931 N N . SER A 1 115 ? -2.614 4.011 13.028 1.00 94.50 115 SER A N 1
ATOM 932 C CA . SER A 1 115 ? -2.694 5.424 12.621 1.00 94.50 115 SER A CA 1
ATOM 933 C C . SER A 1 115 ? -1.486 5.860 11.788 1.00 94.50 115 SER A C 1
ATOM 935 O O . SER A 1 115 ? -1.651 6.555 10.784 1.00 94.50 115 SER A O 1
ATOM 937 N N . LYS A 1 116 ? -0.269 5.437 12.165 1.00 93.75 116 LYS A N 1
ATOM 938 C CA . LYS A 1 116 ? 0.955 5.747 11.410 1.00 93.75 116 LYS A CA 1
ATOM 939 C C . LYS A 1 116 ? 0.891 5.155 10.003 1.00 93.75 116 LYS A C 1
ATOM 941 O O . LYS A 1 116 ? 1.150 5.867 9.037 1.00 93.75 116 LYS A O 1
ATOM 946 N N . PHE A 1 117 ? 0.506 3.884 9.878 1.00 94.56 117 PHE A N 1
ATOM 947 C CA . PHE A 1 117 ? 0.339 3.239 8.576 1.00 94.56 117 PHE A CA 1
ATOM 948 C C . PHE A 1 117 ? -0.686 3.978 7.707 1.00 94.56 117 PHE A C 1
ATOM 950 O O . PHE A 1 117 ? -0.394 4.281 6.553 1.00 94.56 117 PHE A O 1
ATOM 957 N N . GLN A 1 118 ? -1.861 4.308 8.259 1.00 95.12 118 GLN A N 1
ATOM 958 C CA . GLN A 1 118 ? -2.901 5.042 7.529 1.00 95.12 118 GLN A CA 1
ATOM 959 C C . GLN A 1 118 ? -2.403 6.391 7.009 1.00 95.12 118 GLN A C 1
ATOM 961 O O . GLN A 1 118 ? -2.648 6.715 5.847 1.00 95.12 118 GLN A O 1
ATOM 966 N N . ALA A 1 119 ? -1.693 7.157 7.843 1.00 94.19 119 ALA A N 1
ATOM 967 C CA . ALA A 1 119 ? -1.116 8.436 7.443 1.00 94.19 119 ALA A CA 1
ATOM 968 C C . ALA A 1 119 ? -0.116 8.249 6.295 1.00 94.19 119 ALA A C 1
ATOM 970 O O . ALA A 1 119 ? -0.287 8.841 5.235 1.00 94.19 119 ALA A O 1
ATOM 971 N N . MET A 1 120 ? 0.852 7.340 6.441 1.00 94.38 120 MET A N 1
ATOM 972 C CA . MET A 1 120 ? 1.857 7.085 5.403 1.00 94.38 120 MET A CA 1
ATOM 973 C C . MET A 1 120 ? 1.249 6.588 4.088 1.00 94.38 120 MET A C 1
ATOM 975 O O . MET A 1 120 ? 1.678 7.000 3.013 1.00 94.38 120 MET A O 1
ATOM 979 N N . PHE A 1 121 ? 0.241 5.719 4.159 1.00 95.44 121 PHE A N 1
ATOM 980 C CA . PHE A 1 121 ? -0.448 5.209 2.975 1.00 95.44 121 PHE A CA 1
ATOM 981 C C . PHE A 1 121 ? -1.286 6.293 2.287 1.00 95.44 121 PHE A C 1
ATOM 983 O O . PHE A 1 121 ? -1.406 6.295 1.064 1.00 95.44 121 PHE A O 1
ATOM 990 N N . SER A 1 122 ? -1.848 7.228 3.056 1.00 94.56 122 SER A N 1
ATOM 991 C CA . SER A 1 122 ? -2.581 8.381 2.517 1.00 94.56 122 SER A CA 1
ATOM 992 C C . SER A 1 122 ? -1.643 9.438 1.924 1.00 94.56 122 SER A C 1
ATOM 994 O O . SER A 1 122 ? -1.996 10.100 0.958 1.00 94.56 122 SER A O 1
ATOM 996 N N . GLU A 1 123 ? -0.441 9.583 2.484 1.00 94.44 123 GLU A N 1
ATOM 997 C CA . GLU A 1 123 ? 0.587 10.545 2.062 1.00 94.44 123 GLU A CA 1
ATOM 998 C C . GLU A 1 123 ? 1.529 10.009 0.972 1.00 94.44 123 GLU A C 1
ATOM 1000 O O . GLU A 1 123 ? 2.448 10.712 0.546 1.00 94.44 123 GLU A O 1
ATOM 1005 N N . SER A 1 124 ? 1.356 8.759 0.540 1.00 95.00 124 SER A N 1
ATOM 1006 C CA . SER A 1 124 ? 2.181 8.163 -0.512 1.00 95.00 124 SER A CA 1
ATOM 1007 C C . SER A 1 124 ? 1.939 8.881 -1.842 1.00 95.00 124 SER A C 1
ATOM 1009 O O . SER A 1 124 ? 0.793 9.068 -2.240 1.00 95.00 124 SER A O 1
ATOM 1011 N N . THR A 1 125 ? 3.019 9.277 -2.520 1.00 94.69 125 THR A N 1
ATOM 1012 C CA . THR A 1 125 ? 2.986 10.074 -3.763 1.00 94.69 125 THR A CA 1
ATOM 1013 C C . THR A 1 125 ? 3.567 9.342 -4.968 1.00 94.69 125 THR A C 1
ATOM 1015 O O . THR A 1 125 ? 3.354 9.740 -6.114 1.00 94.69 125 THR A O 1
ATOM 1018 N N . ASN A 1 126 ? 4.324 8.274 -4.731 1.00 93.06 126 ASN A N 1
ATOM 1019 C CA . ASN A 1 126 ? 4.958 7.478 -5.770 1.00 93.06 126 ASN A CA 1
ATOM 1020 C C . ASN A 1 126 ? 4.852 5.990 -5.455 1.00 93.06 126 ASN A C 1
ATOM 1022 O O . ASN A 1 126 ? 4.690 5.588 -4.300 1.00 93.06 126 ASN A O 1
ATOM 1026 N N . PHE A 1 127 ? 4.969 5.179 -6.500 1.00 93.06 127 PHE A N 1
ATOM 1027 C CA . PHE A 1 127 ? 5.093 3.742 -6.357 1.00 93.06 127 PHE A CA 1
ATOM 1028 C C . PHE A 1 127 ? 6.255 3.194 -7.178 1.00 93.06 127 PHE A C 1
ATOM 1030 O O . PHE A 1 127 ? 6.674 3.755 -8.192 1.00 93.06 127 PHE A O 1
ATOM 1037 N N . THR A 1 128 ? 6.761 2.050 -6.738 1.00 92.25 128 THR A N 1
ATOM 1038 C CA . THR A 1 128 ? 7.638 1.188 -7.524 1.00 92.25 128 THR A CA 1
ATOM 1039 C C . THR A 1 128 ? 7.159 -0.245 -7.365 1.00 92.25 128 THR A C 1
ATOM 1041 O O . THR A 1 128 ? 7.042 -0.746 -6.249 1.00 92.25 128 THR A O 1
ATOM 1044 N N . LEU A 1 129 ? 6.865 -0.891 -8.485 1.00 91.19 129 LEU A N 1
ATOM 1045 C CA . LEU A 1 129 ? 6.516 -2.296 -8.591 1.00 91.19 129 LEU A CA 1
ATOM 1046 C C . LEU A 1 129 ? 7.710 -3.042 -9.184 1.00 91.19 129 LEU A C 1
ATOM 1048 O O . LEU A 1 129 ? 8.067 -2.818 -10.339 1.00 91.19 129 LEU A O 1
ATOM 1052 N N . VAL A 1 130 ? 8.303 -3.934 -8.402 1.00 88.94 130 VAL A N 1
ATOM 1053 C CA . VAL A 1 130 ? 9.337 -4.861 -8.864 1.00 88.94 130 VAL A CA 1
ATOM 1054 C C . VAL A 1 130 ? 8.684 -6.221 -9.037 1.00 88.94 130 VAL A C 1
ATOM 1056 O O . VAL A 1 130 ? 8.172 -6.800 -8.080 1.00 88.94 130 VAL A O 1
ATOM 1059 N N . GLN A 1 131 ? 8.650 -6.716 -10.267 1.00 85.81 131 GLN A N 1
ATOM 1060 C CA . GLN A 1 131 ? 8.167 -8.057 -10.560 1.00 85.81 131 GLN A CA 1
ATOM 1061 C C . GLN A 1 131 ? 9.237 -9.076 -10.194 1.00 85.81 131 GLN A C 1
ATOM 1063 O O . GLN A 1 131 ? 10.436 -8.829 -10.335 1.00 85.81 131 GLN A O 1
ATOM 1068 N N . L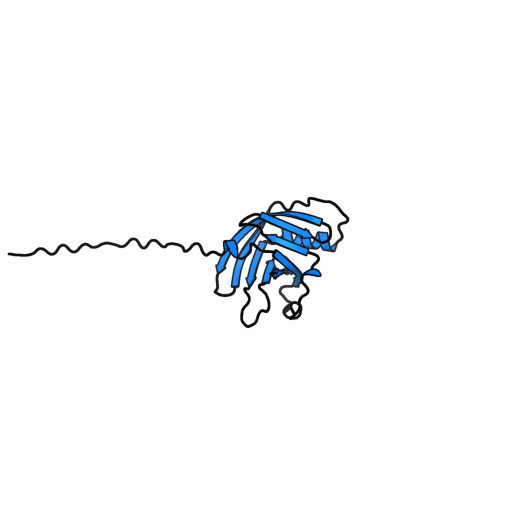YS A 1 132 ? 8.793 -10.243 -9.742 1.00 79.12 132 LYS A N 1
ATOM 1069 C CA . LYS A 1 132 ? 9.661 -11.363 -9.420 1.00 79.12 132 LYS A CA 1
ATOM 1070 C C . LYS A 1 132 ? 10.583 -11.674 -10.603 1.00 79.12 132 LYS A C 1
ATOM 1072 O O . LYS A 1 132 ? 10.126 -12.104 -11.662 1.00 79.12 132 LYS A O 1
ATOM 1077 N N . SER A 1 133 ? 11.886 -11.539 -10.382 1.00 70.44 133 SER A N 1
ATOM 1078 C CA . SER A 1 133 ? 12.934 -11.996 -11.295 1.00 70.44 133 SER A CA 1
ATOM 1079 C C . SER A 1 133 ? 13.919 -12.911 -10.570 1.00 70.44 133 SER A C 1
ATOM 1081 O O . SER A 1 133 ? 13.681 -13.313 -9.434 1.00 70.44 133 SER A O 1
ATOM 1083 N N . ASN A 1 134 ? 15.027 -13.289 -11.211 1.00 60.12 134 ASN A N 1
ATOM 1084 C CA . ASN A 1 134 ? 15.968 -14.279 -10.664 1.00 60.12 134 ASN A CA 1
ATOM 1085 C C . ASN A 1 134 ? 16.539 -13.922 -9.274 1.00 60.12 134 ASN A C 1
ATOM 1087 O O . ASN A 1 134 ? 17.039 -14.814 -8.593 1.00 60.12 134 ASN A O 1
ATOM 1091 N N . ASN A 1 135 ? 16.470 -12.651 -8.862 1.00 64.31 135 ASN A N 1
ATOM 1092 C CA . ASN A 1 135 ? 16.994 -12.164 -7.584 1.00 64.31 135 ASN A CA 1
ATOM 1093 C C . ASN A 1 135 ? 15.911 -11.806 -6.553 1.00 64.31 135 ASN A C 1
ATOM 1095 O O . ASN A 1 135 ? 16.259 -11.546 -5.405 1.00 64.31 135 ASN A O 1
ATOM 1099 N N . GLU A 1 136 ? 14.633 -11.789 -6.941 1.00 68.94 136 GLU A N 1
ATOM 1100 C CA . GLU A 1 136 ? 13.520 -11.426 -6.061 1.00 68.94 136 GLU A CA 1
ATOM 1101 C C . GLU A 1 136 ? 12.600 -12.631 -5.860 1.00 68.94 136 GLU A C 1
ATOM 1103 O O . GLU A 1 136 ? 12.294 -13.375 -6.790 1.00 68.94 136 GLU A O 1
ATOM 1108 N N . ILE A 1 137 ? 12.156 -12.856 -4.625 1.00 79.75 137 ILE A N 1
ATOM 1109 C CA . ILE A 1 137 ? 11.369 -14.053 -4.288 1.00 79.75 137 ILE A CA 1
ATOM 1110 C C . ILE A 1 137 ? 9.878 -13.838 -4.602 1.00 79.75 137 ILE A C 1
ATOM 1112 O O . ILE A 1 137 ? 9.190 -14.775 -5.032 1.00 79.75 137 ILE A O 1
ATOM 1116 N N . TYR A 1 138 ? 9.405 -12.598 -4.450 1.00 85.56 138 TYR A N 1
ATOM 1117 C CA . TYR A 1 138 ? 8.016 -12.169 -4.628 1.00 85.56 138 TYR A CA 1
ATOM 1118 C C . TYR A 1 138 ? 7.951 -10.889 -5.465 1.00 85.56 138 TYR A C 1
ATOM 1120 O O . TYR A 1 138 ? 8.911 -10.115 -5.468 1.00 85.56 138 TYR A O 1
ATOM 1128 N N . ASP A 1 139 ? 6.802 -10.639 -6.101 1.00 89.94 139 ASP A N 1
ATOM 1129 C CA . ASP A 1 139 ? 6.486 -9.301 -6.609 1.00 89.94 139 ASP A CA 1
ATOM 1130 C C . ASP A 1 139 ? 6.380 -8.339 -5.418 1.00 89.94 139 ASP A C 1
ATOM 1132 O O . ASP A 1 139 ? 5.742 -8.656 -4.406 1.00 89.94 139 ASP A O 1
ATOM 1136 N N . GLN A 1 140 ? 6.985 -7.164 -5.543 1.00 91.12 140 GLN A N 1
ATOM 1137 C CA . GLN A 1 140 ? 7.100 -6.181 -4.473 1.00 91.12 140 GLN A CA 1
ATOM 1138 C C . GLN A 1 140 ? 6.526 -4.846 -4.899 1.00 91.12 140 GLN A C 1
ATOM 1140 O O . GLN A 1 140 ? 6.858 -4.324 -5.960 1.00 91.12 140 GLN A O 1
ATOM 1145 N N . LEU A 1 141 ? 5.708 -4.272 -4.026 1.00 93.44 141 LEU A N 1
ATOM 1146 C CA . LEU A 1 141 ? 5.186 -2.927 -4.174 1.00 93.44 141 LEU A CA 1
ATOM 1147 C C . LEU A 1 141 ? 5.784 -2.053 -3.082 1.00 93.44 141 LEU A C 1
ATOM 1149 O O . LEU A 1 141 ? 5.618 -2.310 -1.893 1.00 93.44 141 LEU A O 1
ATOM 1153 N N . THR A 1 142 ? 6.463 -1.002 -3.508 1.00 93.50 142 THR A N 1
ATOM 1154 C CA . THR A 1 142 ? 6.923 0.081 -2.651 1.00 93.50 142 THR A CA 1
ATOM 1155 C C . THR A 1 142 ? 6.030 1.290 -2.867 1.00 93.50 142 THR A C 1
ATOM 1157 O O . THR A 1 142 ? 5.848 1.701 -4.011 1.00 93.50 142 THR A O 1
ATOM 1160 N N . LEU A 1 143 ? 5.502 1.865 -1.787 1.00 95.12 143 LEU A N 1
ATOM 1161 C CA . LEU A 1 143 ? 4.801 3.149 -1.801 1.00 95.12 143 LEU A CA 1
ATOM 1162 C C . LEU A 1 143 ? 5.621 4.165 -1.014 1.00 95.12 143 LEU A C 1
ATOM 1164 O O . LEU A 1 143 ? 5.802 4.022 0.197 1.00 95.12 143 LEU A O 1
ATOM 1168 N N . GLY A 1 144 ? 6.166 5.152 -1.717 1.00 92.62 144 GLY A N 1
ATOM 1169 C CA . GLY A 1 144 ? 7.007 6.189 -1.135 1.00 92.62 144 GLY A CA 1
ATOM 1170 C C . GLY A 1 144 ? 6.242 7.487 -0.919 1.00 92.62 144 GLY A C 1
ATOM 1171 O O . GLY A 1 144 ? 5.334 7.834 -1.677 1.00 92.62 144 GLY A O 1
ATOM 1172 N N . SER A 1 145 ? 6.654 8.237 0.097 1.00 86.50 145 SER A N 1
ATOM 1173 C CA . SER A 1 145 ? 6.281 9.641 0.280 1.00 86.50 145 SER A CA 1
ATOM 1174 C C . SER A 1 145 ? 7.541 10.509 0.299 1.00 86.50 145 SER A C 1
ATOM 1176 O O . SER A 1 145 ? 8.668 10.014 0.240 1.00 86.50 145 SER A O 1
ATOM 1178 N N . ASN A 1 146 ? 7.383 11.827 0.413 1.00 72.38 146 ASN A N 1
ATOM 1179 C CA . ASN A 1 146 ? 8.521 12.752 0.477 1.00 72.38 146 ASN A CA 1
ATOM 1180 C C . ASN A 1 146 ? 9.362 12.610 1.771 1.00 72.38 146 ASN A C 1
ATOM 1182 O O . ASN A 1 146 ? 10.379 13.286 1.922 1.00 72.38 146 ASN A O 1
ATOM 1186 N N . ASN A 1 147 ? 8.966 11.740 2.709 1.00 65.62 147 ASN A N 1
ATOM 1187 C CA . ASN A 1 147 ? 9.477 11.697 4.082 1.00 65.62 147 ASN A CA 1
ATOM 1188 C C . ASN A 1 147 ? 10.675 10.755 4.305 1.00 65.62 147 ASN A C 1
ATOM 1190 O O . ASN A 1 147 ? 10.946 10.355 5.431 1.00 65.62 147 ASN A O 1
ATOM 1194 N N . SER A 1 148 ? 11.448 10.427 3.265 1.00 80.75 148 SER A N 1
ATOM 1195 C CA . SER A 1 148 ? 12.610 9.514 3.337 1.00 80.75 148 SER A CA 1
ATOM 1196 C C . SER A 1 148 ? 12.299 8.064 3.772 1.00 80.75 148 SER A C 1
ATOM 1198 O O . SER A 1 148 ? 13.224 7.254 3.916 1.00 80.75 148 SER A O 1
ATOM 1200 N N . GLU A 1 149 ? 11.019 7.734 3.956 1.00 89.31 149 GLU A N 1
ATOM 1201 C CA . GLU A 1 149 ? 10.497 6.413 4.303 1.00 89.31 149 GLU A CA 1
ATOM 1202 C C . GLU A 1 149 ? 9.498 5.934 3.242 1.00 89.31 149 GLU A C 1
ATOM 1204 O O . GLU A 1 149 ? 8.835 6.732 2.576 1.00 89.31 149 GLU A O 1
ATOM 1209 N N . TYR A 1 150 ? 9.353 4.618 3.131 1.00 91.94 150 TYR A N 1
ATOM 1210 C CA . TYR A 1 1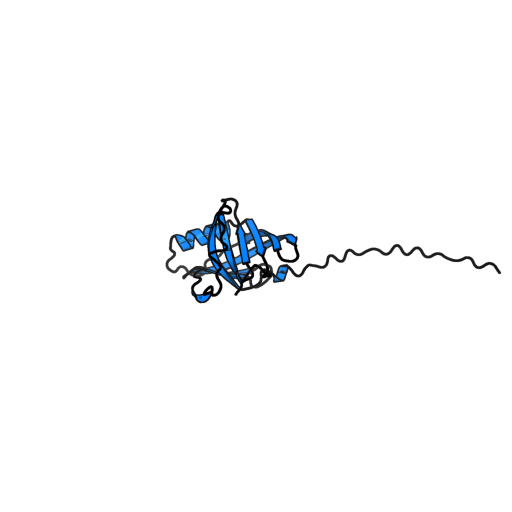50 ? 8.388 3.974 2.252 1.00 91.94 150 TYR A CA 1
ATOM 1211 C C . TYR A 1 150 ? 7.718 2.782 2.932 1.00 91.94 150 TYR A C 1
ATOM 1213 O O . TYR A 1 150 ? 8.260 2.169 3.857 1.00 91.94 150 TYR A O 1
ATOM 1221 N N . LEU A 1 151 ? 6.522 2.453 2.453 1.00 94.62 151 LEU A N 1
ATOM 1222 C CA . LEU A 1 151 ? 5.794 1.241 2.802 1.00 94.62 151 LEU A CA 1
ATOM 1223 C C . LEU A 1 151 ? 6.153 0.142 1.805 1.00 94.62 151 LEU A C 1
ATOM 1225 O O . LEU A 1 151 ? 6.075 0.356 0.596 1.00 94.62 151 LEU A O 1
ATOM 1229 N N . LEU A 1 152 ? 6.517 -1.032 2.312 1.00 93.31 152 LEU A N 1
ATOM 1230 C CA . LEU A 1 152 ? 6.849 -2.194 1.499 1.00 93.31 152 LEU A CA 1
ATOM 1231 C C . LEU A 1 152 ? 5.772 -3.265 1.624 1.00 93.31 152 LEU A C 1
ATOM 1233 O O . LEU A 1 152 ? 5.371 -3.640 2.731 1.00 93.31 152 LEU A O 1
ATOM 1237 N N . PHE A 1 153 ? 5.358 -3.794 0.481 1.00 94.12 153 PHE A N 1
ATOM 1238 C CA . PHE A 1 153 ? 4.389 -4.868 0.369 1.00 94.12 153 PHE A CA 1
ATOM 1239 C C . PHE A 1 153 ? 4.900 -5.970 -0.553 1.00 94.12 153 PHE A C 1
ATOM 1241 O O . PHE A 1 153 ? 5.664 -5.717 -1.483 1.00 94.12 153 PHE A O 1
ATOM 1248 N N . VAL A 1 154 ? 4.407 -7.184 -0.331 1.00 92.44 154 VAL A N 1
ATOM 1249 C CA . VAL A 1 154 ? 4.605 -8.334 -1.219 1.00 92.44 154 VAL A CA 1
ATOM 1250 C C . VAL A 1 154 ? 3.265 -8.838 -1.736 1.00 92.44 154 VAL A C 1
ATOM 1252 O O . VAL A 1 154 ? 2.266 -8.829 -1.011 1.00 92.44 154 VAL A O 1
ATOM 1255 N N . ARG A 1 155 ? 3.236 -9.268 -2.995 1.00 91.75 155 ARG A N 1
ATOM 1256 C CA . ARG A 1 155 ? 2.042 -9.845 -3.618 1.00 91.75 155 ARG A CA 1
ATOM 1257 C C . ARG A 1 155 ? 1.756 -11.231 -3.049 1.00 91.75 155 ARG A C 1
ATOM 1259 O O . ARG A 1 155 ? 2.686 -12.029 -2.906 1.00 91.75 155 ARG A O 1
ATOM 1266 N N . LYS A 1 156 ? 0.484 -11.513 -2.762 1.00 87.00 156 LYS A N 1
ATOM 1267 C CA . LYS A 1 156 ? 0.009 -12.870 -2.460 1.00 87.00 156 LYS A CA 1
ATOM 1268 C C . LYS A 1 156 ? -0.458 -13.595 -3.721 1.00 87.00 156 LYS A C 1
ATOM 1270 O O . LYS A 1 156 ? -1.097 -12.940 -4.575 1.00 87.00 156 LYS A O 1
#

Organism: NCBI:txid869394

Sequence (156 aa):
MYKTLIVFLVLGVFRCDRTEVIAEKGLAVEWRYVGTFSHLVDYKCFICDGYDFEKSKYVINFLDANNYTANINLLRGKGEYSVSFEDTGNETISGTFENLNLQILNKPYENQEDSKFQAMFSESTNFTLVQKSNNEIYDQLTLGSNNSEYLLFVRK

Secondary structure (DSSP, 8-state):
---------------------TTTTTS-SEEEEEEEEETTS--TTTS-TT--GGG-SEEEEE-SSSEEEEEETTEEEEEEEEEEEEEE-SSEEEEEEEEEEEEE-------HHHHHHHHHHHS--EEEEEPP-TT-SS-EEEEE-TTSEEEEEEE-

pLDDT: mean 80.27, std 18.94, range [34.78, 97.56]

Foldseek 3Di:
DDDDDDDDPPPPPPPPPPPPPPCQVVQQAKWAWQDKDFPVDDCLVSPDPPPDSVPRQWMWHRHGSFKIWIRNRPWTWIWTKHWDWDDDDPFKTKGFIATGDIDTPDDDDDDPVSVVVVVQVRQFTMKMWGCDDPSRPFTKIWTDHPPSMIIIIGGD

Radius of gyration: 21.82 Å; chains: 1; bounding box: 35×31×95 Å